Protein AF-A0A970DQK7-F1 (afdb_monomer_lite)

Structure (mmCIF, N/CA/C/O backbone):
data_AF-A0A970DQK7-F1
#
_entry.id   AF-A0A970DQK7-F1
#
loop_
_atom_site.group_PDB
_atom_site.id
_atom_site.type_symbol
_atom_site.label_atom_id
_atom_site.label_alt_id
_atom_site.label_comp_id
_atom_site.label_asym_id
_atom_site.label_entity_id
_atom_site.label_seq_id
_atom_site.pdbx_PDB_ins_code
_atom_site.Cartn_x
_atom_site.Cartn_y
_atom_site.Cartn_z
_atom_site.occupancy
_atom_site.B_iso_or_equiv
_atom_site.auth_seq_id
_atom_site.auth_comp_id
_atom_site.auth_asym_id
_atom_site.auth_atom_id
_atom_site.pdbx_PDB_model_num
ATOM 1 N N . MET A 1 1 ? 20.421 -3.643 -30.597 1.00 72.94 1 MET A N 1
ATOM 2 C CA . MET A 1 1 ? 19.962 -2.489 -31.415 1.00 72.94 1 MET A CA 1
ATOM 3 C C . MET A 1 1 ? 19.850 -1.280 -30.499 1.00 72.94 1 MET A C 1
ATOM 5 O O . MET A 1 1 ? 19.335 -1.446 -29.399 1.00 72.94 1 MET A O 1
ATOM 9 N N . LYS A 1 2 ? 20.356 -0.110 -30.906 1.00 71.75 2 LYS A N 1
ATOM 10 C CA . LYS A 1 2 ? 20.283 1.121 -30.100 1.00 71.75 2 LYS A CA 1
ATOM 11 C C . LYS A 1 2 ? 19.091 1.965 -30.532 1.00 71.75 2 LYS A C 1
ATOM 13 O O . LYS A 1 2 ? 18.868 2.126 -31.730 1.00 71.75 2 LYS A O 1
ATOM 18 N N . LEU A 1 3 ? 18.341 2.475 -29.560 1.00 75.94 3 LEU A N 1
ATOM 19 C CA . LEU A 1 3 ? 17.170 3.322 -29.778 1.00 75.94 3 LEU A CA 1
ATOM 20 C C . LEU A 1 3 ? 17.488 4.757 -29.339 1.00 75.94 3 LEU A C 1
ATOM 22 O O . LEU A 1 3 ? 18.127 4.960 -28.308 1.00 75.94 3 LEU A O 1
ATOM 26 N N . ARG A 1 4 ? 17.042 5.746 -30.124 1.00 78.31 4 ARG A N 1
ATOM 27 C CA . ARG A 1 4 ? 17.154 7.180 -29.813 1.00 78.31 4 ARG A CA 1
ATOM 28 C C . ARG A 1 4 ? 15.794 7.846 -29.978 1.00 78.31 4 ARG A C 1
ATOM 30 O O . ARG A 1 4 ? 15.161 7.682 -31.018 1.00 78.31 4 ARG A O 1
ATOM 37 N N . VAL A 1 5 ? 15.377 8.615 -28.974 1.00 72.81 5 VAL A N 1
ATOM 38 C CA . VAL A 1 5 ? 14.083 9.316 -28.947 1.00 72.81 5 VAL A CA 1
ATOM 39 C C . VAL A 1 5 ? 14.314 10.814 -28.737 1.00 72.81 5 VAL A C 1
ATOM 41 O O . VAL A 1 5 ? 15.057 11.192 -27.833 1.00 72.81 5 VAL A O 1
ATOM 44 N N . TYR A 1 6 ? 13.698 11.654 -29.578 1.00 72.88 6 TYR A N 1
ATOM 45 C CA . TYR A 1 6 ? 13.838 13.117 -29.563 1.00 72.88 6 TYR A CA 1
ATOM 46 C C . TYR A 1 6 ? 12.678 13.799 -28.819 1.00 72.88 6 TYR A C 1
ATOM 48 O O . TYR A 1 6 ? 11.526 13.394 -28.953 1.00 72.88 6 TYR A O 1
ATOM 56 N N . LEU A 1 7 ? 12.992 14.858 -28.066 1.00 65.19 7 LEU A N 1
ATOM 57 C CA . LEU A 1 7 ? 12.115 15.475 -27.057 1.00 65.19 7 LEU A CA 1
ATOM 58 C C . LEU A 1 7 ? 11.244 16.655 -27.560 1.00 65.19 7 LEU A C 1
ATOM 60 O O . LEU A 1 7 ? 11.012 17.625 -26.836 1.00 65.19 7 LEU A O 1
ATOM 64 N N . SER A 1 8 ? 10.785 16.642 -28.815 1.00 69.00 8 SER A N 1
ATOM 65 C CA . SER A 1 8 ? 10.116 17.810 -29.427 1.00 69.00 8 SER A CA 1
ATOM 66 C C . SER A 1 8 ? 8.601 17.913 -29.190 1.00 69.00 8 SER A C 1
ATOM 68 O O . SER A 1 8 ? 8.001 18.902 -29.601 1.00 69.00 8 SER A O 1
ATOM 70 N N . ASP A 1 9 ? 7.976 16.931 -28.536 1.00 72.50 9 ASP A N 1
ATOM 71 C CA . ASP A 1 9 ? 6.528 16.889 -28.280 1.00 72.50 9 ASP A CA 1
ATOM 72 C C . ASP A 1 9 ? 6.255 16.617 -26.792 1.00 72.50 9 ASP A C 1
ATOM 74 O O . ASP A 1 9 ? 6.851 15.731 -26.177 1.00 72.50 9 ASP A O 1
ATOM 78 N N . TRP A 1 10 ? 5.349 17.402 -26.206 1.00 76.12 10 TRP A N 1
ATOM 79 C CA . TRP A 1 10 ? 5.010 17.372 -24.786 1.00 76.12 10 TRP A CA 1
ATOM 80 C C . TRP A 1 10 ? 4.545 15.994 -24.303 1.00 76.12 10 TRP A C 1
ATOM 82 O O . TRP A 1 10 ? 4.956 15.564 -23.223 1.00 76.12 10 TRP A O 1
ATOM 92 N N . PHE A 1 11 ? 3.745 15.274 -25.095 1.00 75.94 11 PHE A N 1
ATOM 93 C CA . PHE A 1 11 ? 3.248 13.954 -24.694 1.00 75.94 11 PHE A CA 1
ATOM 94 C C . PHE A 1 11 ? 4.388 12.932 -24.596 1.00 75.94 11 PHE A C 1
ATOM 96 O O . PHE A 1 11 ? 4.520 12.217 -23.598 1.00 75.94 11 PHE A O 1
ATOM 103 N N . PHE A 1 12 ? 5.269 12.919 -25.596 1.00 75.31 12 PHE A N 1
ATOM 104 C CA . PHE A 1 12 ? 6.458 12.071 -25.592 1.00 75.31 12 PHE A CA 1
ATOM 105 C C . PHE A 1 12 ? 7.417 12.470 -24.471 1.00 75.31 12 PHE A C 1
ATOM 107 O O . PHE A 1 12 ? 7.946 11.599 -23.787 1.00 75.31 12 PHE A O 1
ATOM 114 N N . ASN A 1 13 ? 7.566 13.765 -24.195 1.00 82.00 13 ASN A N 1
ATOM 115 C CA . ASN A 1 13 ? 8.390 14.253 -23.092 1.00 82.00 13 ASN A CA 1
ATOM 116 C C . ASN A 1 13 ? 7.886 13.758 -21.737 1.00 82.00 13 ASN A C 1
ATOM 118 O O . ASN A 1 13 ? 8.683 13.296 -20.924 1.00 82.00 13 ASN A O 1
ATOM 122 N N . MET A 1 14 ? 6.572 13.783 -21.499 1.00 83.19 14 MET A N 1
ATOM 123 C CA . MET A 1 14 ? 5.998 13.220 -20.276 1.00 83.19 14 MET A CA 1
ATOM 124 C C . MET A 1 14 ? 6.250 11.715 -20.159 1.00 83.19 14 MET A C 1
ATOM 126 O O . MET A 1 14 ? 6.664 11.250 -19.094 1.00 83.19 14 MET A O 1
ATOM 130 N N . GLY A 1 15 ? 6.050 10.966 -21.247 1.00 87.25 15 GLY A N 1
ATOM 131 C CA . GLY A 1 15 ? 6.336 9.532 -21.293 1.00 87.25 15 G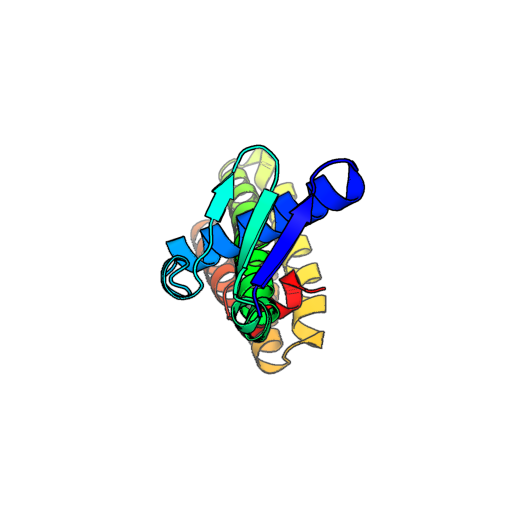LY A CA 1
ATOM 132 C C . GLY A 1 15 ? 7.805 9.219 -21.002 1.00 87.25 15 GLY A C 1
ATOM 133 O O . GLY A 1 15 ? 8.097 8.363 -20.172 1.00 87.25 15 GLY A O 1
ATOM 134 N N . MET A 1 16 ? 8.733 9.967 -21.604 1.00 87.06 16 MET A N 1
ATOM 135 C CA . MET A 1 16 ? 10.176 9.797 -21.402 1.00 87.06 16 MET A CA 1
ATOM 136 C C . MET A 1 16 ? 10.625 10.191 -19.991 1.00 87.06 16 MET A C 1
ATOM 138 O O . MET A 1 16 ? 11.490 9.530 -19.420 1.00 87.06 16 MET A O 1
ATOM 142 N N . VAL A 1 17 ? 10.023 11.222 -19.389 1.00 88.12 17 VAL A N 1
ATOM 143 C CA . VAL A 1 17 ? 10.262 11.568 -17.978 1.00 88.12 17 VAL A CA 1
ATOM 144 C C . VAL A 1 17 ? 9.785 10.442 -17.061 1.00 88.12 17 VAL A C 1
ATOM 146 O O . VAL A 1 17 ? 10.495 10.083 -16.123 1.00 88.12 17 VAL A O 1
ATOM 149 N N . GLY A 1 18 ? 8.609 9.866 -17.329 1.00 91.38 18 GLY A N 1
ATOM 150 C CA . GLY A 1 18 ? 8.101 8.703 -16.598 1.00 91.38 18 GLY A CA 1
ATOM 151 C C . GLY A 1 18 ? 9.024 7.493 -16.734 1.00 91.38 18 GLY A C 1
ATOM 152 O O . GLY A 1 18 ? 9.450 6.932 -15.728 1.00 91.38 18 GLY A O 1
ATOM 153 N N . PHE A 1 19 ? 9.403 7.158 -17.968 1.00 93.44 19 PHE A N 1
ATOM 154 C CA . PHE A 1 19 ? 10.358 6.099 -18.291 1.00 93.44 19 PHE A CA 1
ATOM 155 C C . PHE A 1 19 ? 11.673 6.272 -17.524 1.00 93.44 19 PHE A C 1
ATOM 157 O O . PHE A 1 19 ? 12.089 5.368 -16.806 1.00 93.44 19 PHE A O 1
ATOM 164 N N . LYS A 1 20 ? 12.279 7.463 -17.588 1.00 92.00 20 LYS A N 1
ATOM 165 C CA . LYS A 1 20 ? 13.512 7.784 -16.860 1.00 92.00 20 LYS A CA 1
ATOM 166 C C . LYS A 1 20 ? 13.357 7.587 -15.349 1.00 92.00 20 LYS A C 1
ATOM 168 O O . LYS A 1 20 ? 14.207 6.952 -14.742 1.00 92.00 20 LYS A O 1
ATOM 173 N N . ARG A 1 21 ? 12.265 8.070 -14.746 1.00 94.00 21 ARG A N 1
ATOM 174 C CA . ARG A 1 21 ? 12.015 7.919 -13.299 1.00 94.00 21 ARG A CA 1
ATOM 175 C C . ARG A 1 21 ? 11.916 6.460 -12.860 1.00 94.00 21 ARG A C 1
ATOM 177 O O . ARG A 1 21 ? 12.399 6.127 -11.786 1.00 94.00 21 ARG A O 1
ATOM 184 N N . ILE A 1 22 ? 11.284 5.618 -13.675 1.00 96.31 22 ILE A N 1
ATOM 185 C CA . ILE A 1 22 ? 11.159 4.179 -13.411 1.00 96.31 22 ILE A CA 1
ATOM 186 C C . ILE A 1 22 ? 12.538 3.515 -13.426 1.00 96.31 22 ILE A C 1
ATOM 188 O O . ILE A 1 22 ? 12.862 2.742 -12.534 1.00 96.31 22 ILE A O 1
ATOM 192 N N . LEU A 1 23 ? 13.371 3.857 -14.409 1.00 95.12 23 LEU A N 1
ATOM 193 C CA . LEU A 1 23 ? 14.728 3.328 -14.520 1.00 95.12 23 LEU A CA 1
ATOM 194 C C . LEU A 1 23 ? 15.640 3.776 -13.374 1.00 95.12 23 LEU A C 1
ATOM 196 O O . LEU A 1 23 ? 16.357 2.959 -12.808 1.00 95.12 23 LEU A O 1
ATOM 200 N N . GLU A 1 24 ? 15.582 5.055 -13.002 1.00 93.31 24 GLU A N 1
ATOM 201 C CA . GLU A 1 24 ? 16.342 5.596 -11.868 1.00 93.31 24 GLU A CA 1
ATOM 202 C C . GLU A 1 24 ? 15.917 4.954 -10.543 1.00 93.31 24 GLU A C 1
ATOM 204 O O . GLU A 1 24 ? 16.752 4.690 -9.679 1.00 93.31 24 GLU A O 1
ATOM 209 N N . HIS A 1 25 ? 14.622 4.673 -10.380 1.00 96.00 25 HIS A N 1
ATOM 210 C CA . HIS A 1 25 ? 14.111 3.919 -9.237 1.00 96.00 25 HIS A CA 1
ATOM 211 C C . HIS A 1 25 ? 14.669 2.494 -9.225 1.00 96.00 25 HIS A C 1
ATOM 213 O O . HIS A 1 25 ? 15.269 2.090 -8.231 1.00 96.00 25 HIS A O 1
ATOM 219 N N . ALA A 1 26 ? 14.575 1.777 -10.347 1.00 94.75 26 ALA A N 1
ATOM 220 C CA . ALA A 1 26 ? 15.096 0.420 -10.475 1.00 94.75 26 ALA A CA 1
ATOM 221 C C . ALA A 1 26 ? 16.603 0.331 -10.171 1.00 94.75 26 ALA A C 1
ATOM 223 O O . ALA A 1 26 ? 17.035 -0.613 -9.501 1.00 94.75 26 ALA A O 1
ATOM 224 N N . GLU A 1 27 ? 17.383 1.325 -10.607 1.00 94.56 27 GLU A N 1
ATOM 225 C CA . GLU A 1 27 ? 18.812 1.449 -10.301 1.00 94.56 27 GLU A CA 1
ATOM 226 C C . GLU A 1 27 ? 19.077 1.746 -8.824 1.00 94.56 27 GLU A C 1
ATOM 228 O O . GLU A 1 27 ? 19.888 1.073 -8.189 1.00 94.56 27 GLU A O 1
ATOM 233 N N . THR A 1 28 ? 18.336 2.692 -8.244 1.00 94.19 28 THR A N 1
ATOM 234 C CA . THR A 1 28 ? 18.452 3.057 -6.823 1.00 94.19 28 THR A CA 1
ATOM 235 C C . THR A 1 28 ? 18.219 1.857 -5.901 1.00 94.19 28 THR A C 1
ATOM 237 O O . THR A 1 28 ? 18.902 1.716 -4.888 1.00 94.19 28 THR A O 1
ATOM 240 N N . TYR A 1 29 ? 17.277 0.978 -6.253 1.00 91.69 29 TYR A N 1
ATOM 241 C CA . TYR A 1 29 ? 16.952 -0.224 -5.479 1.00 91.69 29 TYR A CA 1
ATOM 242 C C . TYR A 1 29 ? 17.715 -1.483 -5.934 1.00 91.69 29 TYR A C 1
ATOM 244 O O . TYR A 1 29 ? 17.440 -2.577 -5.443 1.00 91.69 29 TYR A O 1
ATOM 252 N N . GLY A 1 30 ? 18.692 -1.347 -6.840 1.00 88.94 30 GLY A N 1
ATOM 253 C CA . GLY A 1 30 ? 19.615 -2.422 -7.225 1.00 88.94 30 GLY A CA 1
ATOM 254 C C . GLY A 1 30 ? 19.023 -3.519 -8.118 1.00 88.94 30 GLY A C 1
ATOM 255 O O . GLY A 1 30 ? 19.649 -4.560 -8.301 1.00 88.94 30 GLY A O 1
ATOM 256 N N . SER A 1 31 ? 17.832 -3.304 -8.680 1.00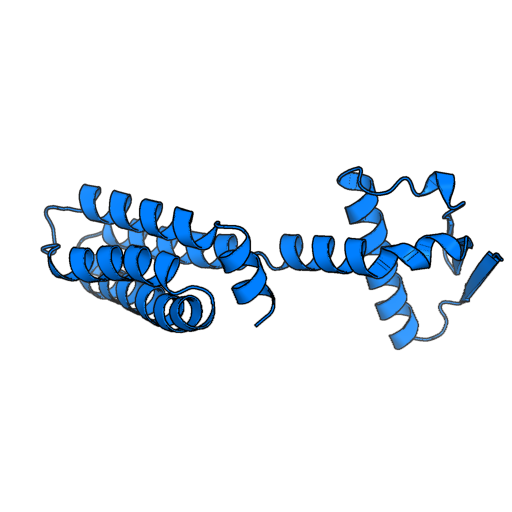 87.69 31 SER A N 1
ATOM 257 C CA . SER A 1 31 ? 17.172 -4.241 -9.610 1.00 87.69 31 SER A CA 1
ATOM 258 C C . SER A 1 31 ? 17.649 -4.097 -11.062 1.00 87.69 31 SER A C 1
ATOM 260 O O . SER A 1 31 ? 17.352 -4.937 -11.914 1.00 87.69 31 SER A O 1
ATOM 262 N N . LEU A 1 32 ? 18.393 -3.028 -11.343 1.00 92.56 32 LEU A N 1
ATOM 263 C CA . LEU A 1 32 ? 18.906 -2.667 -12.655 1.00 92.56 32 LEU A CA 1
ATOM 264 C C . LEU A 1 32 ? 20.239 -1.935 -12.487 1.00 92.56 32 LEU A C 1
ATOM 266 O O . LEU A 1 32 ? 20.391 -1.123 -11.585 1.00 92.56 32 LEU A O 1
ATOM 270 N N . ASN A 1 33 ? 21.194 -2.182 -13.373 1.00 93.81 33 ASN A N 1
ATOM 271 C CA . ASN A 1 33 ? 22.375 -1.341 -13.519 1.00 93.81 33 ASN A CA 1
ATOM 272 C C . ASN A 1 33 ? 22.300 -0.681 -14.895 1.00 93.81 33 ASN A C 1
ATOM 274 O O . ASN A 1 33 ? 22.398 -1.362 -15.917 1.00 93.81 33 ASN A O 1
ATOM 278 N N . LEU A 1 34 ? 22.081 0.634 -14.942 1.00 93.12 34 LEU A N 1
ATOM 279 C CA . LEU A 1 34 ? 21.841 1.331 -16.207 1.00 93.12 34 LEU A CA 1
ATOM 280 C C . LEU A 1 34 ? 23.084 1.380 -17.100 1.00 93.12 34 LEU A C 1
ATOM 282 O O . LEU A 1 34 ? 22.958 1.464 -18.328 1.00 93.12 34 LEU A O 1
ATOM 286 N N . PHE A 1 35 ? 24.273 1.262 -16.505 1.00 92.25 35 PHE A N 1
ATOM 287 C CA . PHE A 1 35 ? 25.529 1.179 -17.242 1.00 92.25 35 PHE A CA 1
ATOM 288 C C . PHE A 1 35 ? 25.574 -0.042 -18.169 1.00 92.25 35 PHE A C 1
ATOM 290 O O . PHE A 1 35 ? 26.009 0.084 -19.315 1.00 92.25 35 PHE A O 1
ATOM 297 N N . ASP A 1 36 ? 25.053 -1.188 -17.717 1.00 93.62 36 ASP A N 1
ATOM 298 C CA . ASP A 1 36 ? 25.084 -2.453 -18.467 1.00 93.62 36 ASP A CA 1
ATOM 299 C C . ASP A 1 36 ? 24.247 -2.389 -19.752 1.00 93.62 36 ASP A C 1
ATOM 301 O O . ASP A 1 36 ? 24.506 -3.119 -20.703 1.00 93.62 36 ASP A O 1
ATOM 305 N N . TYR A 1 37 ? 23.289 -1.461 -19.808 1.00 93.44 37 TYR A N 1
ATOM 306 C CA . TYR A 1 37 ? 22.427 -1.220 -20.965 1.00 93.44 37 TYR A CA 1
ATOM 307 C C . TYR A 1 37 ? 22.806 0.045 -21.741 1.00 93.44 37 TYR A C 1
ATOM 309 O O . TYR A 1 37 ? 22.013 0.558 -22.539 1.00 93.44 37 TYR A O 1
ATOM 317 N N . GLY A 1 38 ? 24.001 0.589 -21.490 1.00 92.25 38 GLY A N 1
ATOM 318 C CA . GLY A 1 38 ? 24.516 1.770 -22.175 1.00 92.25 38 GLY A CA 1
ATOM 319 C C . GLY A 1 38 ? 23.611 2.995 -22.048 1.00 92.25 38 GLY A C 1
ATOM 320 O O . GLY A 1 38 ? 23.589 3.818 -22.967 1.00 92.25 38 GLY A O 1
ATOM 321 N N . PHE A 1 39 ? 22.846 3.100 -20.955 1.00 93.06 39 PHE A N 1
ATOM 322 C CA . PHE A 1 39 ? 21.889 4.180 -20.755 1.00 93.06 39 PHE A CA 1
ATOM 323 C C . PHE A 1 39 ? 22.600 5.533 -20.662 1.00 93.06 39 PHE A C 1
ATOM 325 O O . PHE A 1 39 ? 23.563 5.708 -19.911 1.00 93.06 39 PHE A O 1
ATOM 332 N N . LYS A 1 40 ? 22.101 6.516 -21.410 1.00 90.25 40 LYS A N 1
ATOM 333 C CA . LYS A 1 40 ? 22.561 7.905 -21.376 1.00 90.25 40 LYS A CA 1
ATOM 334 C C . LYS A 1 40 ? 21.368 8.837 -21.480 1.00 90.25 40 LYS A C 1
ATOM 336 O O . LYS A 1 40 ? 20.582 8.728 -22.419 1.00 90.25 40 LYS A O 1
ATOM 341 N N . ALA A 1 41 ? 21.281 9.787 -20.558 1.00 86.69 41 ALA A N 1
ATOM 342 C CA . ALA A 1 41 ? 20.352 10.905 -20.638 1.00 86.69 41 ALA A CA 1
ATOM 343 C C . ALA A 1 4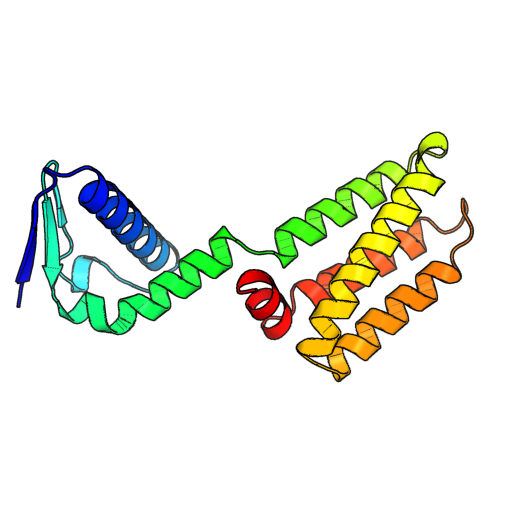1 ? 21.139 12.185 -20.942 1.00 86.69 41 ALA A C 1
ATOM 345 O O . ALA A 1 41 ? 22.059 12.539 -20.208 1.00 86.69 41 ALA A O 1
ATOM 346 N N . VAL A 1 42 ? 20.788 12.851 -22.038 1.00 84.38 42 VAL A N 1
ATOM 347 C CA . VA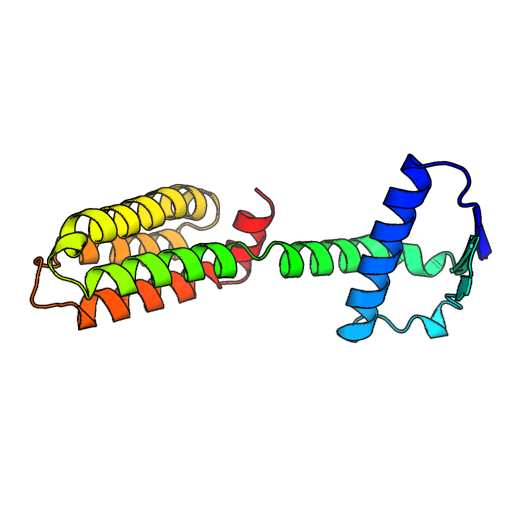L A 1 42 ? 21.373 14.120 -22.494 1.00 84.38 42 VAL A CA 1
ATOM 348 C C . VAL A 1 42 ? 20.222 15.105 -22.731 1.00 84.38 42 VAL A C 1
ATOM 350 O O . VAL A 1 42 ? 19.069 14.687 -22.825 1.00 84.38 42 VAL A O 1
ATOM 353 N N . ASP A 1 43 ? 20.506 16.403 -22.838 1.00 79.31 43 ASP A N 1
ATOM 354 C CA . ASP A 1 43 ? 19.500 17.479 -22.865 1.00 79.31 43 ASP A CA 1
ATOM 355 C C . ASP A 1 43 ? 18.329 17.263 -23.841 1.00 79.31 43 ASP A C 1
ATOM 357 O O . ASP A 1 43 ? 17.206 17.673 -23.558 1.00 79.31 43 ASP A O 1
ATOM 361 N N . ASN A 1 44 ? 18.564 16.621 -24.988 1.00 82.06 44 ASN A N 1
ATOM 362 C CA . ASN A 1 44 ? 17.570 16.460 -26.052 1.00 82.06 44 ASN A CA 1
ATOM 363 C C . ASN A 1 44 ? 17.255 15.005 -26.437 1.00 82.06 44 ASN A C 1
ATOM 365 O O . ASN A 1 44 ? 16.452 14.797 -27.353 1.00 82.06 44 ASN A O 1
ATOM 369 N N . TYR A 1 45 ? 17.872 14.010 -25.791 1.00 84.31 45 TYR A N 1
ATOM 370 C CA . TYR A 1 45 ? 17.585 12.598 -26.057 1.00 84.31 45 TYR A CA 1
ATOM 371 C C . TYR A 1 45 ? 17.954 11.678 -24.893 1.00 84.31 45 TYR A C 1
ATOM 373 O O . TYR A 1 45 ? 18.787 11.988 -24.042 1.00 84.31 45 TYR A O 1
ATOM 381 N N . ILE A 1 46 ? 17.368 10.484 -24.929 1.00 89.75 46 ILE A N 1
ATOM 382 C CA . ILE A 1 46 ? 17.808 9.334 -24.142 1.00 89.75 46 ILE A CA 1
ATOM 383 C C . ILE A 1 46 ? 18.250 8.238 -25.118 1.00 89.75 46 ILE A C 1
ATOM 385 O O . ILE A 1 46 ? 17.626 8.040 -26.165 1.00 89.75 46 ILE A O 1
ATOM 389 N N . GLU A 1 47 ? 19.356 7.570 -24.802 1.00 91.50 47 GLU A N 1
ATOM 390 C CA . GLU A 1 47 ? 19.912 6.446 -25.559 1.00 91.50 47 GLU A CA 1
ATOM 391 C C . GLU A 1 47 ? 20.088 5.247 -24.625 1.00 91.50 47 GLU A C 1
ATOM 393 O O . GLU A 1 47 ? 20.527 5.417 -23.491 1.00 91.50 47 GLU A O 1
ATOM 398 N N . PHE A 1 48 ? 19.721 4.051 -25.087 1.00 94.12 48 PHE A N 1
ATOM 399 C CA . PHE A 1 48 ? 19.875 2.791 -24.354 1.00 94.12 48 PHE A CA 1
ATOM 400 C C . PHE A 1 48 ? 19.823 1.590 -25.310 1.00 94.12 48 PHE A C 1
ATOM 402 O O . PHE A 1 48 ? 19.401 1.694 -26.472 1.00 94.12 48 PHE A O 1
ATOM 409 N N . GLU A 1 49 ? 20.256 0.431 -24.823 1.00 94.81 49 GLU A N 1
ATOM 410 C CA . GLU A 1 49 ? 20.130 -0.843 -25.524 1.00 94.81 49 GLU A CA 1
ATOM 411 C C . GLU A 1 49 ? 18.713 -1.405 -25.413 1.00 94.81 49 GLU A C 1
ATOM 413 O O . GLU A 1 49 ? 18.152 -1.489 -24.326 1.00 94.81 49 GLU A O 1
ATOM 418 N N . ALA A 1 50 ? 18.132 -1.835 -26.539 1.00 93.50 50 ALA A N 1
ATOM 419 C CA . ALA A 1 50 ? 16.747 -2.319 -26.585 1.00 93.50 50 ALA A CA 1
ATOM 420 C C . ALA A 1 50 ? 16.444 -3.479 -25.615 1.00 93.50 50 ALA A C 1
ATOM 422 O O . ALA A 1 50 ? 15.289 -3.660 -25.239 1.00 93.50 50 ALA A O 1
ATOM 423 N N . ASP A 1 51 ? 17.458 -4.235 -25.186 1.00 93.69 51 ASP A N 1
ATOM 424 C CA . ASP A 1 51 ? 17.293 -5.320 -24.217 1.00 93.69 51 ASP A CA 1
ATOM 425 C C . ASP A 1 51 ? 16.832 -4.830 -22.836 1.00 93.69 51 ASP A C 1
ATOM 427 O O . ASP A 1 51 ? 16.127 -5.568 -22.150 1.00 93.69 51 ASP A O 1
ATOM 431 N N . LEU A 1 52 ? 17.082 -3.561 -22.487 1.00 93.50 52 LEU A N 1
ATOM 432 C CA . LEU A 1 52 ? 16.531 -2.916 -21.289 1.00 93.50 52 LEU A CA 1
ATOM 433 C C . LEU A 1 52 ? 14.994 -2.955 -21.264 1.00 93.50 52 LEU A C 1
ATOM 435 O O . LEU A 1 52 ? 14.385 -3.010 -20.198 1.00 93.50 52 LEU A O 1
ATOM 439 N N . LEU A 1 53 ? 14.346 -2.956 -22.434 1.00 93.56 53 LEU A N 1
ATOM 440 C CA . LEU A 1 53 ? 12.885 -2.969 -22.528 1.00 93.56 53 LEU A CA 1
ATOM 441 C C . LEU A 1 53 ? 12.266 -4.331 -22.204 1.00 93.56 53 LEU A C 1
ATOM 443 O O . LEU A 1 53 ? 11.065 -4.384 -21.945 1.00 93.56 53 LEU A O 1
ATOM 447 N N . ARG A 1 54 ? 13.048 -5.420 -22.203 1.00 93.50 54 ARG A N 1
ATOM 448 C CA . ARG A 1 54 ? 12.526 -6.772 -21.941 1.00 93.50 54 ARG A CA 1
ATOM 449 C C . ARG A 1 54 ? 11.932 -6.875 -20.538 1.00 93.50 54 ARG A C 1
ATOM 451 O O . ARG A 1 54 ? 10.814 -7.355 -20.384 1.00 93.50 54 ARG A O 1
ATOM 458 N N . GLU A 1 55 ? 12.635 -6.321 -19.555 1.00 92.56 55 GLU A N 1
ATOM 459 C CA . GLU A 1 55 ? 12.256 -6.345 -18.137 1.00 92.56 55 GLU A CA 1
ATOM 460 C C . GLU A 1 55 ? 11.573 -5.050 -17.673 1.00 92.56 55 GLU A C 1
ATOM 462 O O . GLU A 1 55 ? 11.225 -4.908 -16.503 1.00 92.56 55 GLU A O 1
ATOM 467 N N . PHE A 1 56 ? 11.316 -4.103 -18.583 1.00 94.19 56 PHE A N 1
ATOM 468 C CA . PHE A 1 56 ? 10.775 -2.790 -18.217 1.00 94.19 56 PHE A CA 1
ATOM 469 C C . PHE A 1 56 ? 9.435 -2.860 -17.478 1.00 94.19 56 PHE A C 1
ATOM 471 O O . PHE A 1 56 ? 9.165 -2.042 -16.602 1.00 94.19 56 PHE A O 1
ATOM 478 N N . HIS A 1 57 ? 8.603 -3.849 -17.802 1.00 93.25 57 HIS A N 1
ATOM 479 C CA . HIS A 1 57 ? 7.339 -4.077 -17.111 1.00 93.25 57 HIS A CA 1
ATOM 480 C C . HIS A 1 57 ? 7.539 -4.349 -15.610 1.00 93.25 57 HIS A C 1
ATOM 482 O O . HIS A 1 57 ? 6.764 -3.836 -14.807 1.00 93.25 57 HIS A O 1
ATOM 488 N N . ASN A 1 58 ? 8.595 -5.072 -15.224 1.00 93.94 58 ASN A N 1
ATOM 489 C CA . ASN A 1 58 ? 8.920 -5.334 -13.822 1.00 93.94 58 ASN A CA 1
ATOM 490 C C . ASN A 1 58 ? 9.326 -4.041 -13.111 1.00 93.94 58 ASN A C 1
ATOM 492 O O . ASN A 1 58 ? 8.722 -3.687 -12.103 1.00 93.94 58 ASN A O 1
ATOM 496 N N . TYR A 1 59 ? 10.229 -3.260 -13.713 1.00 95.38 59 TYR A N 1
ATOM 497 C CA . TYR A 1 59 ? 10.633 -1.954 -13.176 1.00 95.38 59 TYR A CA 1
ATOM 498 C C . TYR A 1 59 ? 9.443 -1.002 -13.023 1.00 95.38 59 TYR A C 1
ATOM 500 O O . TYR A 1 59 ? 9.318 -0.299 -12.023 1.00 95.38 59 TYR A O 1
ATOM 508 N N . TYR A 1 60 ? 8.537 -0.996 -14.005 1.00 94.62 60 TYR A N 1
ATOM 509 C CA . TYR A 1 60 ? 7.315 -0.204 -13.950 1.00 94.62 60 TYR A CA 1
ATOM 510 C C . TYR A 1 60 ? 6.426 -0.606 -12.770 1.00 94.62 60 TYR A C 1
ATOM 512 O O . TYR A 1 60 ? 5.972 0.273 -12.037 1.00 94.62 60 TYR A O 1
ATOM 520 N N . PHE A 1 61 ? 6.167 -1.904 -12.578 1.00 92.75 61 PHE A N 1
ATOM 521 C CA . PHE A 1 61 ? 5.314 -2.365 -11.483 1.00 92.75 61 PHE A CA 1
ATOM 522 C C . PHE A 1 61 ? 5.959 -2.147 -10.117 1.00 92.75 61 PHE A C 1
ATOM 524 O O . PHE A 1 61 ? 5.254 -1.744 -9.195 1.00 92.75 61 PHE A O 1
ATOM 531 N N . ASP A 1 62 ? 7.273 -2.321 -9.990 1.00 92.50 62 ASP A N 1
ATOM 532 C CA . ASP A 1 62 ? 7.996 -2.026 -8.751 1.00 92.50 62 ASP A CA 1
ATOM 533 C C . ASP A 1 62 ? 7.915 -0.534 -8.407 1.00 92.50 62 ASP A C 1
ATOM 535 O O . ASP A 1 62 ? 7.524 -0.172 -7.294 1.00 92.50 62 ASP A O 1
ATOM 539 N N . TYR A 1 63 ? 8.174 0.343 -9.384 1.00 94.50 63 TYR A N 1
ATOM 540 C CA . TYR A 1 63 ? 7.995 1.786 -9.222 1.00 94.50 63 TYR A CA 1
ATOM 541 C C . TYR A 1 63 ? 6.555 2.140 -8.838 1.00 94.50 63 TYR A C 1
ATOM 543 O O . TYR A 1 63 ? 6.328 2.952 -7.941 1.00 94.50 63 TYR A O 1
ATOM 551 N N . PHE A 1 64 ? 5.570 1.548 -9.516 1.00 93.00 64 PHE A N 1
ATOM 552 C CA . PHE A 1 64 ? 4.155 1.808 -9.273 1.00 93.00 64 PHE A CA 1
ATOM 553 C C . PHE A 1 64 ? 3.741 1.396 -7.856 1.00 93.00 64 PHE A C 1
ATOM 555 O O . PHE A 1 64 ? 3.132 2.192 -7.141 1.00 93.00 64 PHE A O 1
ATOM 562 N N . LEU A 1 65 ? 4.100 0.184 -7.435 1.00 91.25 65 LEU A N 1
ATOM 563 C CA . LEU A 1 65 ? 3.749 -0.347 -6.121 1.00 91.25 65 LEU A CA 1
ATOM 564 C C . LEU A 1 65 ? 4.429 0.421 -4.983 1.00 91.25 65 LEU A C 1
ATOM 566 O O . LEU A 1 65 ? 3.789 0.662 -3.965 1.00 91.25 65 LEU A O 1
ATOM 570 N N . ASP A 1 66 ? 5.680 0.851 -5.161 1.00 90.75 66 ASP A N 1
ATOM 571 C CA . ASP A 1 66 ? 6.382 1.681 -4.173 1.00 90.75 66 ASP A CA 1
ATOM 572 C C . ASP A 1 66 ? 5.796 3.102 -4.112 1.00 90.75 66 ASP A C 1
ATOM 574 O O . ASP A 1 66 ? 5.523 3.652 -3.041 1.00 90.75 66 ASP A O 1
ATOM 578 N N . ARG A 1 67 ? 5.536 3.711 -5.276 1.00 89.94 67 ARG A N 1
ATOM 579 C CA . ARG A 1 67 ? 5.033 5.088 -5.359 1.00 89.94 67 ARG A CA 1
ATOM 580 C C . ARG A 1 67 ? 3.618 5.233 -4.810 1.00 89.94 67 ARG A C 1
ATOM 582 O O . ARG A 1 67 ? 3.306 6.275 -4.227 1.00 89.94 67 ARG A O 1
ATOM 589 N N . TYR A 1 68 ? 2.775 4.232 -5.038 1.00 90.00 68 TYR A N 1
ATOM 590 C CA . TYR A 1 68 ? 1.350 4.262 -4.724 1.00 90.00 68 TYR A CA 1
ATOM 591 C C . TYR A 1 68 ? 0.962 3.280 -3.617 1.00 90.00 68 TYR A C 1
ATOM 593 O O . TYR A 1 68 ? -0.207 2.926 -3.535 1.00 90.00 68 TYR A O 1
ATOM 601 N N . ASP A 1 69 ? 1.908 2.890 -2.754 1.00 92.50 69 ASP A N 1
ATOM 602 C CA . ASP A 1 69 ? 1.700 1.974 -1.625 1.00 92.50 69 ASP A CA 1
ATOM 603 C C . ASP A 1 69 ? 0.449 2.347 -0.804 1.00 92.50 69 ASP A C 1
ATOM 605 O O . ASP A 1 69 ? 0.455 3.239 0.062 1.00 92.50 69 ASP A O 1
ATOM 609 N N . MET A 1 70 ? -0.651 1.647 -1.091 1.00 92.19 70 MET A N 1
ATOM 610 C CA . MET A 1 70 ? -1.942 1.926 -0.479 1.00 92.19 70 MET A CA 1
ATOM 611 C C . MET A 1 70 ? -1.967 1.495 0.980 1.00 92.19 70 MET A C 1
ATOM 613 O O . MET A 1 70 ? -2.620 2.158 1.789 1.00 92.19 70 MET A O 1
ATOM 617 N N . ALA A 1 71 ? -1.225 0.450 1.349 1.00 92.75 71 ALA A N 1
ATOM 618 C CA . ALA A 1 71 ? -1.092 0.041 2.740 1.00 92.75 71 ALA A CA 1
ATOM 619 C C . ALA A 1 71 ? -0.454 1.149 3.585 1.00 92.75 71 ALA A C 1
ATOM 621 O O . ALA A 1 71 ? -0.939 1.454 4.678 1.00 92.75 71 ALA A O 1
ATOM 622 N N . LYS A 1 72 ? 0.589 1.811 3.069 1.00 93.75 72 LYS A N 1
ATOM 623 C CA . LYS A 1 72 ? 1.227 2.954 3.736 1.00 93.75 72 LYS A CA 1
ATOM 624 C C . LYS A 1 72 ? 0.289 4.153 3.842 1.00 93.75 72 LYS A C 1
ATOM 626 O O . LYS A 1 72 ? 0.202 4.763 4.913 1.00 93.75 72 LYS A O 1
ATOM 631 N N . LEU A 1 73 ? -0.418 4.492 2.762 1.00 93.25 73 LEU A N 1
ATOM 632 C CA . LEU A 1 73 ? -1.358 5.616 2.745 1.00 93.25 73 LEU A CA 1
ATOM 633 C C . LEU A 1 73 ? -2.499 5.407 3.750 1.00 93.25 73 LEU A C 1
ATOM 635 O O . LEU A 1 73 ? -2.772 6.279 4.578 1.00 93.25 73 LEU A O 1
ATOM 639 N N . GLN A 1 74 ? -3.140 4.239 3.702 1.00 93.75 74 GLN A N 1
ATOM 640 C CA . GLN A 1 74 ? -4.260 3.896 4.574 1.00 93.75 74 GLN A CA 1
ATOM 641 C C . GLN A 1 74 ? -3.815 3.692 6.022 1.00 93.75 74 GLN A C 1
ATOM 643 O O . GLN A 1 74 ? -4.488 4.161 6.935 1.00 93.75 74 GLN A O 1
ATOM 648 N N . GLY A 1 75 ? -2.647 3.086 6.251 1.00 95.12 75 GLY A N 1
ATOM 649 C CA . GLY A 1 75 ? -2.063 2.984 7.586 1.00 95.12 75 GLY A CA 1
ATOM 650 C C . GLY A 1 75 ? -1.804 4.356 8.209 1.00 95.12 75 GLY A C 1
ATOM 651 O O . GLY A 1 75 ? -2.198 4.596 9.345 1.00 95.12 75 GLY A O 1
ATOM 652 N N . SER A 1 76 ? -1.258 5.300 7.436 1.00 95.19 76 SER A N 1
ATOM 653 C CA . SER A 1 76 ? -1.059 6.685 7.892 1.00 95.19 76 SER A CA 1
ATOM 654 C C . SER A 1 76 ? -2.386 7.399 8.181 1.00 95.19 76 SER A C 1
ATOM 656 O O . SER A 1 76 ? -2.469 8.258 9.057 1.00 95.19 76 SER A O 1
ATOM 658 N N . GLN A 1 77 ? -3.447 7.073 7.438 1.00 95.69 77 GLN A N 1
ATOM 659 C CA . GLN A 1 77 ? -4.785 7.591 7.705 1.00 95.69 77 GLN A CA 1
ATOM 660 C C . GLN A 1 77 ? -5.340 7.056 9.032 1.00 95.69 77 GLN A C 1
ATOM 662 O O . GLN A 1 77 ? -5.796 7.861 9.843 1.00 95.69 77 GLN A O 1
ATOM 667 N N . LEU A 1 78 ? -5.229 5.749 9.278 1.00 96.81 78 LEU A N 1
ATOM 668 C CA . LEU A 1 78 ? -5.617 5.131 10.548 1.00 96.81 78 LEU A CA 1
ATOM 669 C C . LEU A 1 78 ? -4.832 5.720 11.727 1.00 96.81 78 LEU A C 1
ATOM 671 O O . LEU A 1 78 ? -5.436 6.059 12.741 1.00 96.81 78 LEU A O 1
ATOM 675 N N . ASP A 1 79 ? -3.526 5.954 11.568 1.00 96.44 79 ASP A N 1
ATOM 676 C CA . ASP A 1 79 ? -2.694 6.594 12.595 1.00 96.44 79 ASP A CA 1
ATOM 677 C C . ASP A 1 79 ? -3.182 8.004 12.939 1.00 96.44 79 ASP A C 1
ATOM 679 O O . ASP A 1 79 ? -3.182 8.406 14.104 1.00 96.44 79 ASP A O 1
ATOM 683 N N . ARG A 1 80 ? -3.616 8.781 11.939 1.00 96.19 80 ARG A N 1
ATOM 684 C CA . ARG A 1 80 ? -4.169 10.123 12.177 1.00 9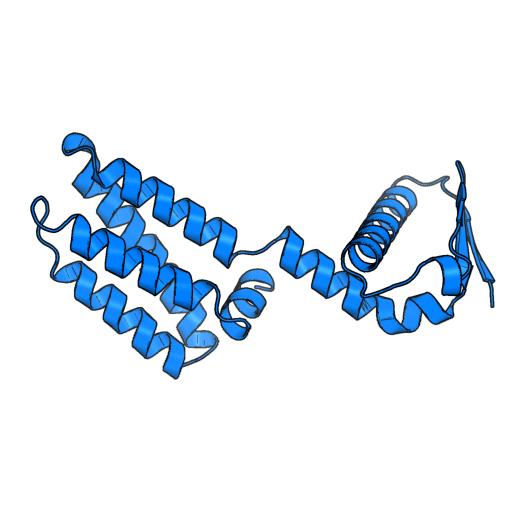6.19 80 ARG A CA 1
ATOM 685 C C . ARG A 1 80 ? -5.461 10.060 12.980 1.00 96.19 80 ARG A C 1
ATOM 687 O O . ARG A 1 80 ? -5.602 10.843 13.917 1.00 96.19 80 ARG A O 1
ATOM 694 N N . TYR A 1 81 ? -6.370 9.149 12.643 1.00 94.94 81 TYR A N 1
ATOM 695 C CA . TYR A 1 81 ? -7.617 8.979 13.389 1.00 94.94 81 TYR A CA 1
ATOM 696 C C . TYR A 1 81 ? -7.352 8.485 14.810 1.00 94.94 81 TYR A C 1
ATOM 698 O O . TYR A 1 81 ? -7.811 9.103 15.767 1.00 94.94 81 TYR A O 1
ATOM 706 N N . TYR A 1 82 ? -6.507 7.466 14.970 1.00 94.12 82 TYR A N 1
ATOM 707 C CA . TYR A 1 82 ? -6.125 6.947 16.281 1.00 94.12 82 TYR A CA 1
ATOM 708 C C . TYR A 1 82 ? -5.501 8.031 17.171 1.00 94.12 82 TYR A C 1
ATOM 710 O O . TYR A 1 82 ? -5.882 8.196 18.329 1.00 94.12 82 TYR A O 1
ATOM 718 N N . ASN A 1 83 ? -4.583 8.836 16.629 1.00 93.38 83 ASN A N 1
ATOM 719 C CA . ASN A 1 83 ? -3.983 9.932 17.386 1.00 93.38 83 ASN A CA 1
ATOM 720 C C . ASN A 1 83 ? -5.002 11.006 17.786 1.00 93.38 83 ASN A C 1
ATOM 722 O O . ASN A 1 83 ? -4.855 11.604 18.849 1.00 93.38 83 ASN A O 1
ATOM 726 N N . ARG A 1 84 ? -6.043 11.239 16.979 1.00 92.38 84 ARG A N 1
ATOM 727 C CA . ARG A 1 84 ? -7.139 12.154 17.329 1.00 92.38 84 ARG A CA 1
ATOM 728 C C . ARG A 1 84 ? -8.074 11.575 18.387 1.00 92.38 84 ARG A C 1
ATOM 730 O O . ARG A 1 84 ? -8.550 12.349 19.210 1.00 92.38 84 ARG A O 1
ATOM 737 N N . CYS A 1 85 ? -8.252 10.252 18.445 1.00 90.69 85 CYS A N 1
ATOM 738 C CA . CYS A 1 85 ? -8.990 9.591 19.527 1.00 90.69 85 CYS A CA 1
ATOM 739 C C . CYS A 1 85 ? -8.365 9.814 20.911 1.00 90.69 85 CYS A C 1
ATOM 741 O O . CYS A 1 85 ? -9.063 9.722 21.915 1.00 90.69 85 CYS A O 1
ATOM 743 N N . LYS A 1 86 ? -7.068 10.148 20.992 1.00 87.56 86 LYS A N 1
ATOM 744 C CA . LYS A 1 86 ? -6.418 10.509 22.266 1.00 87.56 86 LYS A CA 1
ATOM 745 C C . LYS A 1 86 ? -6.991 11.792 22.880 1.00 87.56 86 LYS A C 1
ATOM 747 O O . LYS A 1 86 ? -6.842 12.004 24.080 1.00 87.56 86 LYS A O 1
ATOM 752 N N . ASN A 1 87 ? -7.633 12.644 22.078 1.00 86.06 87 ASN A N 1
ATOM 753 C CA . ASN A 1 87 ? -8.409 13.774 22.573 1.00 86.06 87 ASN A CA 1
ATOM 754 C C . ASN A 1 87 ? -9.876 13.347 22.761 1.00 86.06 87 ASN A C 1
ATOM 756 O O . ASN A 1 87 ? -10.539 12.971 21.793 1.00 86.06 87 ASN A O 1
ATOM 760 N N . LYS A 1 88 ? -10.383 13.443 23.998 1.00 76.44 88 LYS A N 1
ATOM 761 C CA . LYS A 1 88 ? -11.727 12.985 24.384 1.00 76.44 88 LYS A CA 1
ATOM 762 C C . LYS A 1 88 ? -12.843 13.593 23.535 1.00 76.44 88 LYS A C 1
ATOM 764 O O . LYS A 1 88 ? -13.746 12.868 23.122 1.00 76.44 88 LYS A O 1
ATOM 769 N N . ASP A 1 89 ? -12.740 14.880 23.210 1.00 83.94 89 ASP A N 1
ATOM 770 C CA . ASP A 1 89 ? -13.775 15.602 22.457 1.00 83.94 89 ASP A CA 1
ATOM 771 C C . ASP A 1 89 ? -13.975 15.032 21.044 1.00 83.94 89 ASP A C 1
ATOM 773 O O . ASP A 1 89 ? -15.072 15.069 20.492 1.00 83.94 89 ASP A O 1
ATOM 777 N N . ASN A 1 90 ? -12.920 14.438 20.483 1.00 86.31 90 ASN A N 1
ATOM 778 C CA . ASN A 1 90 ? -12.884 13.949 19.109 1.00 86.31 90 ASN A CA 1
ATOM 779 C C . ASN A 1 90 ? -12.973 12.417 19.015 1.00 86.31 90 ASN A C 1
ATOM 781 O O . ASN A 1 90 ? -12.934 11.874 17.908 1.00 86.31 90 ASN A O 1
ATOM 785 N N . TYR A 1 91 ? -13.082 11.704 20.143 1.00 89.56 91 TYR A N 1
ATOM 786 C CA . TYR A 1 91 ? -13.017 10.241 20.159 1.00 89.56 91 TYR A CA 1
ATOM 787 C C . TYR A 1 91 ? -14.098 9.603 19.288 1.00 89.56 91 TYR A C 1
ATOM 789 O O . TYR A 1 91 ? -13.792 8.776 18.439 1.00 89.56 91 TYR A O 1
ATOM 797 N N . THR A 1 92 ? -15.363 9.987 19.487 1.00 89.12 92 THR A N 1
ATOM 798 C CA . THR A 1 92 ? -16.499 9.284 18.861 1.00 89.12 92 THR A CA 1
ATOM 799 C C . THR A 1 92 ? -16.438 9.365 17.333 1.00 89.12 92 THR A C 1
ATOM 801 O O . THR A 1 92 ? -16.628 8.354 16.669 1.00 89.12 92 THR A O 1
ATOM 804 N N . GLU A 1 93 ? -16.130 10.543 16.787 1.00 91.88 93 GLU A N 1
ATOM 805 C CA . GLU A 1 93 ? -16.012 10.756 15.339 1.00 91.88 93 GLU A CA 1
ATOM 806 C C . GLU A 1 93 ? -14.829 9.977 14.749 1.00 91.88 93 GLU A C 1
ATOM 808 O O . GLU A 1 93 ? -14.991 9.222 13.796 1.00 91.88 93 GLU A O 1
ATOM 813 N N . ASN A 1 94 ? -13.643 10.093 15.354 1.00 93.25 94 ASN A N 1
ATOM 814 C CA . ASN A 1 94 ? -12.441 9.455 14.811 1.00 93.25 94 ASN A CA 1
ATOM 815 C C . ASN A 1 94 ? -12.456 7.929 14.992 1.00 93.25 94 ASN A C 1
ATOM 817 O O . ASN A 1 94 ? -11.876 7.204 14.187 1.00 93.25 94 ASN A O 1
ATOM 821 N N . PHE A 1 95 ? -13.130 7.428 16.026 1.00 93.50 95 PHE A N 1
ATOM 822 C CA . PHE A 1 95 ? -13.375 6.001 16.197 1.00 93.50 95 PHE A CA 1
ATOM 823 C C . PHE A 1 95 ? -14.272 5.450 15.081 1.00 93.50 95 PHE A C 1
ATOM 825 O O . PHE A 1 95 ? -13.971 4.394 14.521 1.00 93.50 95 PHE A O 1
ATOM 832 N N . GLU A 1 96 ? -15.324 6.180 14.705 1.00 93.62 96 GLU A N 1
ATOM 833 C CA . GLU A 1 96 ? -16.181 5.787 13.585 1.00 93.62 96 GLU A CA 1
ATOM 834 C C . GLU A 1 96 ? -15.418 5.840 12.250 1.00 93.62 96 GLU A C 1
ATOM 836 O O . GLU A 1 96 ? -15.482 4.891 11.471 1.00 93.62 96 GLU A O 1
ATOM 841 N N . ASP A 1 97 ? -14.578 6.860 12.037 1.00 95.62 97 ASP A N 1
ATOM 842 C CA . ASP A 1 97 ? -13.697 6.949 10.862 1.00 95.62 97 ASP A CA 1
ATOM 843 C C . ASP A 1 97 ? -12.744 5.741 10.735 1.00 95.62 97 ASP A C 1
ATOM 845 O O . ASP A 1 97 ? -12.482 5.252 9.624 1.00 95.62 97 ASP A O 1
ATOM 849 N N . ILE A 1 98 ? -12.219 5.233 11.859 1.00 95.75 98 ILE A N 1
ATOM 850 C CA . ILE A 1 98 ? -11.412 4.001 11.894 1.00 95.75 98 ILE A CA 1
ATOM 851 C C . ILE A 1 98 ? -12.262 2.812 11.445 1.00 95.75 98 ILE A C 1
ATOM 853 O O . ILE A 1 98 ? -11.848 2.076 10.542 1.00 95.75 98 ILE A O 1
ATOM 857 N N . LYS A 1 99 ? -13.451 2.636 12.034 1.00 95.25 99 LYS A N 1
ATOM 858 C CA . LYS A 1 99 ? -14.363 1.534 11.696 1.00 95.25 99 LYS A CA 1
ATOM 859 C C . LYS A 1 99 ? -14.753 1.553 10.224 1.00 95.25 99 LYS A C 1
ATOM 861 O O . LYS A 1 99 ? -14.657 0.522 9.562 1.00 95.25 99 LYS A O 1
ATOM 866 N N . ASP A 1 100 ? -15.126 2.707 9.688 1.00 95.81 100 ASP A N 1
ATOM 867 C CA . ASP A 1 100 ? -15.525 2.855 8.288 1.00 95.81 100 ASP A CA 1
ATOM 868 C C . ASP A 1 100 ? -14.369 2.620 7.318 1.00 95.81 100 ASP A C 1
ATOM 870 O O . ASP A 1 100 ? -14.542 2.052 6.233 1.00 95.81 100 ASP A O 1
ATOM 874 N N . THR A 1 101 ? -13.158 3.029 7.691 1.00 95.50 101 THR A N 1
ATOM 875 C CA . THR A 1 101 ? -11.956 2.745 6.901 1.00 95.50 101 THR A CA 1
ATOM 876 C C . THR A 1 101 ? -11.670 1.246 6.860 1.00 95.50 101 THR A C 1
ATOM 878 O O . THR A 1 101 ? -11.478 0.694 5.774 1.00 95.50 101 THR A O 1
ATOM 881 N N . ILE A 1 102 ? -11.718 0.572 8.011 1.00 96.25 102 ILE A N 1
ATOM 882 C CA . ILE A 1 102 ? -11.517 -0.879 8.115 1.00 96.25 102 ILE A CA 1
ATOM 883 C C . ILE A 1 102 ? -12.601 -1.640 7.352 1.00 96.25 102 ILE A C 1
ATOM 885 O O . ILE A 1 102 ? -12.287 -2.526 6.563 1.00 96.25 102 ILE A O 1
ATOM 889 N N . LYS A 1 103 ? -13.871 -1.260 7.501 1.00 95.69 103 LYS A N 1
ATOM 890 C CA . LYS A 1 103 ? -14.994 -1.899 6.808 1.00 95.69 103 LYS A CA 1
ATOM 891 C C . LYS A 1 103 ? -14.843 -1.841 5.287 1.00 95.69 103 LYS A C 1
ATOM 893 O O . LYS A 1 103 ? -14.899 -2.874 4.623 1.00 95.69 103 LYS A O 1
ATOM 898 N N . ARG A 1 104 ? -14.573 -0.652 4.733 1.00 93.88 104 ARG A N 1
ATOM 899 C CA . ARG A 1 104 ? -14.366 -0.472 3.282 1.00 93.88 104 ARG A CA 1
ATOM 900 C C . ARG A 1 104 ? -13.190 -1.289 2.757 1.00 93.88 104 ARG A C 1
ATOM 902 O O . ARG A 1 104 ? -13.239 -1.798 1.639 1.00 93.88 104 ARG A O 1
ATOM 909 N N . ASN A 1 105 ? -12.125 -1.402 3.544 1.00 94.25 105 ASN A N 1
ATOM 910 C CA . ASN A 1 105 ? -10.974 -2.218 3.185 1.00 94.25 105 ASN A CA 1
ATOM 911 C C . ASN A 1 105 ? -11.281 -3.715 3.280 1.00 94.25 105 ASN A C 1
ATOM 913 O O . ASN A 1 105 ? -10.904 -4.453 2.374 1.00 94.25 105 ASN A O 1
ATOM 917 N N . ASN A 1 106 ? -12.032 -4.158 4.288 1.00 95.56 106 ASN A N 1
ATOM 918 C CA . ASN A 1 106 ? -12.476 -5.545 4.418 1.00 95.56 106 ASN A CA 1
ATOM 919 C C . ASN A 1 106 ? -13.313 -5.988 3.210 1.00 95.56 106 ASN A C 1
ATOM 921 O O . ASN A 1 106 ? -13.100 -7.086 2.703 1.00 95.56 106 ASN A O 1
ATOM 925 N N . ASP A 1 107 ? -14.174 -5.120 2.671 1.00 94.00 107 ASP A N 1
ATOM 926 C CA . ASP A 1 107 ? -14.933 -5.404 1.442 1.00 94.00 107 ASP A CA 1
ATOM 927 C C . ASP A 1 107 ? -14.030 -5.639 0.218 1.00 94.00 107 ASP A C 1
ATOM 929 O O . ASP A 1 107 ? -14.377 -6.415 -0.679 1.00 94.00 107 ASP A O 1
ATOM 933 N N . LYS A 1 108 ? -12.864 -4.980 0.165 1.00 93.75 108 LYS A N 1
ATOM 934 C CA . LYS A 1 108 ? -11.842 -5.222 -0.865 1.00 93.75 108 LYS A CA 1
ATOM 935 C C . LYS A 1 108 ? -11.071 -6.508 -0.581 1.00 93.75 108 LYS A C 1
ATOM 937 O O . LYS A 1 108 ? -10.948 -7.337 -1.477 1.00 93.75 108 LYS A O 1
ATOM 942 N N . ILE A 1 109 ? -10.603 -6.695 0.654 1.00 95.44 109 ILE A N 1
ATOM 943 C CA . ILE A 1 109 ? -9.835 -7.873 1.092 1.00 95.44 109 ILE A CA 1
ATOM 944 C C . ILE A 1 109 ? -10.638 -9.153 0.855 1.00 95.44 109 ILE A C 1
ATOM 946 O O . ILE A 1 109 ? -10.098 -10.107 0.309 1.00 95.44 109 ILE A O 1
ATOM 950 N N . LYS A 1 110 ? -11.947 -9.145 1.132 1.00 95.88 110 LYS A N 1
ATOM 951 C CA . LYS A 1 110 ? -12.859 -10.269 0.876 1.00 95.88 110 LYS A CA 1
ATOM 952 C C . LYS A 1 110 ? -12.843 -10.758 -0.575 1.00 95.88 110 LYS A C 1
ATOM 954 O O . LYS A 1 110 ? -13.071 -11.934 -0.828 1.00 95.88 110 LYS A O 1
ATOM 959 N N . LYS A 1 111 ? -12.599 -9.859 -1.535 1.00 94.44 111 LYS A N 1
ATOM 960 C CA . LYS A 1 111 ? -12.506 -10.188 -2.968 1.00 94.44 111 LYS A CA 1
ATOM 961 C C . LYS A 1 111 ? -11.116 -10.676 -3.380 1.00 94.44 111 LYS A C 1
ATOM 963 O O . LYS A 1 111 ? -10.957 -11.147 -4.502 1.00 94.44 111 LYS A O 1
ATOM 968 N N . ILE A 1 112 ? -10.118 -10.497 -2.517 1.00 94.38 112 ILE A N 1
ATOM 969 C CA . ILE A 1 112 ? -8.715 -10.825 -2.770 1.00 94.38 112 ILE A CA 1
ATOM 970 C C . ILE A 1 112 ? -8.371 -12.171 -2.136 1.00 94.38 112 ILE A C 1
ATOM 972 O O . ILE A 1 112 ? -7.866 -13.046 -2.832 1.00 94.38 112 ILE A O 1
ATOM 976 N N . ASP A 1 113 ? -8.639 -12.323 -0.837 1.00 95.75 113 ASP A N 1
ATOM 977 C CA . ASP A 1 113 ? -8.273 -13.503 -0.056 1.00 95.75 113 ASP A CA 1
ATOM 978 C C . ASP A 1 113 ? -9.227 -13.697 1.138 1.00 95.75 113 ASP A C 1
ATOM 980 O O . ASP A 1 113 ? -9.399 -12.806 1.976 1.00 95.75 113 ASP A O 1
ATOM 984 N N . GLU A 1 114 ? -9.859 -14.871 1.209 1.00 95.06 114 GLU A N 1
ATOM 985 C CA . GLU A 1 114 ? -10.854 -15.202 2.234 1.00 95.06 114 GLU A CA 1
ATOM 986 C C . GLU A 1 114 ? -10.233 -15.437 3.621 1.00 95.06 114 GLU A C 1
ATOM 988 O O . GLU A 1 114 ? -10.818 -15.045 4.633 1.00 95.06 114 GLU A O 1
ATOM 993 N N . GLU A 1 115 ? -9.043 -16.033 3.695 1.00 95.50 115 GLU A N 1
ATOM 994 C CA . GLU A 1 115 ? -8.362 -16.311 4.965 1.00 95.50 115 GLU A CA 1
ATOM 995 C C . GLU A 1 115 ? -7.834 -15.018 5.591 1.00 95.50 115 GLU A C 1
ATOM 997 O O . GLU A 1 115 ? -7.979 -14.777 6.793 1.00 95.50 115 GLU A O 1
ATOM 1002 N N . ILE A 1 116 ? -7.287 -14.123 4.767 1.00 96.12 116 ILE A N 1
ATOM 1003 C CA . ILE A 1 116 ? -6.891 -12.792 5.226 1.00 96.12 116 ILE A CA 1
ATOM 1004 C C . ILE A 1 116 ? -8.120 -11.982 5.656 1.00 96.12 116 ILE A C 1
ATOM 1006 O O . ILE A 1 116 ? -8.079 -11.311 6.690 1.00 96.12 116 ILE A O 1
ATOM 1010 N N . PHE A 1 117 ? -9.228 -12.082 4.914 1.00 97.25 117 PHE A N 1
ATOM 1011 C CA . PHE A 1 117 ? -10.484 -11.433 5.279 1.00 97.25 117 PHE A CA 1
ATOM 1012 C C . PHE A 1 117 ? -10.991 -11.875 6.654 1.00 97.25 117 PHE A C 1
ATOM 1014 O O . PHE A 1 117 ? -11.374 -11.011 7.436 1.00 97.25 117 PHE A O 1
ATOM 1021 N N . LYS A 1 118 ? -10.952 -13.172 6.990 1.00 96.94 118 LYS A N 1
ATOM 1022 C CA . LYS A 1 118 ? -11.373 -13.662 8.317 1.00 96.94 118 LYS A CA 1
ATOM 1023 C C . LYS A 1 118 ? -10.610 -12.964 9.446 1.00 96.94 118 LYS A C 1
ATOM 1025 O O . LYS A 1 118 ? -11.237 -12.425 10.354 1.00 96.94 118 LYS A O 1
ATOM 1030 N N . ARG A 1 119 ? -9.279 -12.874 9.340 1.00 97.00 119 ARG A N 1
ATOM 1031 C CA . ARG A 1 119 ? -8.434 -12.158 10.319 1.00 97.00 119 ARG A CA 1
ATOM 1032 C C . ARG A 1 119 ? -8.780 -10.666 10.397 1.00 97.00 119 ARG A C 1
ATOM 1034 O O . ARG A 1 119 ? -8.853 -10.091 11.479 1.00 97.00 119 ARG A O 1
ATOM 1041 N N . ALA A 1 120 ? -9.019 -10.034 9.250 1.00 96.56 120 ALA A N 1
ATOM 1042 C CA . ALA A 1 120 ? -9.382 -8.620 9.173 1.00 96.56 120 ALA A CA 1
ATOM 1043 C C . ALA A 1 120 ? -10.785 -8.333 9.755 1.00 96.56 120 ALA A C 1
ATOM 1045 O O . ALA A 1 120 ? -11.016 -7.285 10.363 1.00 96.56 120 ALA A O 1
ATOM 1046 N N . ASP A 1 121 ? -11.724 -9.262 9.581 1.00 96.50 121 ASP A N 1
ATOM 1047 C CA . ASP A 1 121 ? -13.094 -9.194 10.095 1.00 96.50 121 ASP A CA 1
ATOM 1048 C C . ASP A 1 121 ? -13.154 -9.442 11.609 1.00 96.50 121 ASP A C 1
ATOM 1050 O O . ASP A 1 121 ? -13.919 -8.791 12.318 1.00 96.50 121 ASP A O 1
ATOM 1054 N N . GLU A 1 122 ? -12.297 -10.317 12.138 1.00 96.19 122 GLU A N 1
ATOM 1055 C CA . GLU A 1 122 ? -12.124 -10.498 13.584 1.00 96.19 122 GLU A CA 1
ATOM 1056 C C . GLU A 1 122 ? -11.672 -9.206 14.272 1.00 96.19 122 GLU A C 1
ATOM 1058 O O . GLU A 1 122 ? -12.237 -8.829 15.299 1.00 96.19 122 GLU A O 1
ATOM 1063 N N . ILE A 1 123 ? -10.711 -8.483 13.684 1.00 96.38 123 ILE A N 1
ATOM 1064 C CA . ILE A 1 123 ? -10.299 -7.161 14.181 1.00 96.38 123 ILE A CA 1
ATOM 1065 C C . ILE A 1 123 ? -11.489 -6.199 14.175 1.00 96.38 123 ILE A C 1
ATOM 1067 O O . ILE A 1 123 ? -11.741 -5.535 15.179 1.00 96.38 123 ILE A O 1
ATOM 1071 N N . TYR A 1 124 ? -12.245 -6.148 13.075 1.00 95.38 124 TYR A N 1
ATOM 1072 C CA . TYR A 1 124 ? -13.411 -5.271 12.964 1.00 95.38 124 TYR A CA 1
ATOM 1073 C C . TYR A 1 124 ? -14.463 -5.560 14.046 1.00 95.38 124 TYR A C 1
ATOM 1075 O O . TYR A 1 124 ? -14.933 -4.638 14.706 1.00 95.38 124 TYR A O 1
ATOM 1083 N N . LYS A 1 125 ? -14.768 -6.835 14.306 1.00 94.19 125 LYS A N 1
ATOM 1084 C CA . LYS A 1 125 ? -15.691 -7.247 15.378 1.00 94.19 125 LYS A CA 1
ATOM 1085 C C . LYS A 1 125 ? -15.180 -6.886 16.772 1.00 94.19 125 LYS A C 1
ATOM 1087 O O . LYS A 1 125 ? -15.969 -6.520 17.640 1.00 94.19 125 LYS A O 1
ATOM 1092 N N . ARG A 1 126 ? -13.866 -6.973 17.007 1.00 93.19 126 ARG A N 1
ATOM 1093 C CA . ARG A 1 126 ? -13.268 -6.552 18.284 1.00 93.19 126 ARG A CA 1
ATOM 1094 C C . ARG A 1 126 ? -13.422 -5.051 18.521 1.00 93.19 126 ARG A C 1
ATOM 1096 O O . ARG A 1 126 ? -13.632 -4.663 19.665 1.00 93.19 126 ARG A O 1
ATOM 1103 N N . LEU A 1 127 ? -13.419 -4.225 17.470 1.00 91.38 127 LEU A N 1
ATOM 1104 C CA . LEU A 1 127 ? -13.686 -2.787 17.611 1.00 91.38 127 LEU A CA 1
ATOM 1105 C C . LEU A 1 127 ? -15.067 -2.521 18.217 1.00 91.38 127 LEU A C 1
ATOM 1107 O O . LEU A 1 127 ? -15.176 -1.656 19.076 1.00 91.38 127 LEU A O 1
ATOM 1111 N N . ASP A 1 128 ? -16.105 -3.284 17.857 1.00 86.56 128 ASP A N 1
ATOM 1112 C CA . ASP A 1 128 ? -17.452 -3.113 18.435 1.00 86.56 128 ASP A CA 1
ATOM 1113 C C . ASP A 1 128 ? -17.497 -3.342 19.956 1.00 86.56 128 ASP A C 1
ATOM 1115 O O . ASP A 1 128 ? -18.414 -2.874 20.632 1.00 86.56 128 ASP A O 1
ATOM 1119 N N . SER A 1 129 ? -16.505 -4.049 20.504 1.00 85.06 129 SER A N 1
ATOM 1120 C CA . SER A 1 129 ? -16.401 -4.329 21.939 1.00 85.06 129 SER A CA 1
ATOM 1121 C C . SER A 1 129 ? -15.694 -3.215 22.724 1.00 85.06 129 SER A C 1
ATOM 1123 O O . SER A 1 129 ? -15.768 -3.201 23.955 1.00 85.06 129 SER A O 1
ATOM 1125 N N . ILE A 1 130 ? -15.041 -2.265 22.042 1.00 84.44 130 ILE A N 1
ATOM 1126 C CA . ILE A 1 130 ? -14.316 -1.161 22.679 1.00 84.44 130 ILE A CA 1
ATOM 1127 C C . ILE A 1 130 ? -15.310 -0.133 23.219 1.00 84.44 130 ILE A C 1
ATOM 1129 O O . ILE A 1 130 ? -16.108 0.453 22.485 1.00 84.44 130 ILE A O 1
ATOM 1133 N N . LYS A 1 131 ? -15.228 0.137 24.525 1.00 69.94 131 LYS A N 1
ATOM 1134 C CA . LYS A 1 131 ? -15.981 1.218 25.174 1.00 69.94 131 LYS A CA 1
ATOM 1135 C C . LYS A 1 131 ? -15.158 2.512 25.188 1.00 69.94 131 LYS A C 1
ATOM 1137 O O . LYS A 1 131 ? -13.948 2.488 25.393 1.00 69.94 131 LYS A O 1
ATOM 1142 N N . LYS A 1 132 ? -15.854 3.638 24.986 1.00 66.75 132 LYS A N 1
ATOM 1143 C CA . LYS A 1 132 ? -15.341 4.934 24.497 1.00 66.75 132 LYS A CA 1
ATOM 1144 C C . LYS A 1 132 ? -14.066 5.521 25.121 1.00 66.75 132 LYS A C 1
ATOM 1146 O O . LYS A 1 132 ? -13.400 6.276 24.434 1.00 66.75 132 LYS A O 1
ATOM 1151 N N . GLU A 1 133 ? -13.737 5.290 26.387 1.00 61.75 133 GLU A N 1
ATOM 1152 C CA . GLU A 1 133 ? -12.682 6.097 27.040 1.00 61.75 133 GLU A CA 1
ATOM 1153 C C . GLU A 1 133 ? -11.580 5.297 27.741 1.00 61.75 133 GLU A C 1
ATOM 1155 O O . GLU A 1 133 ? -10.534 5.868 28.038 1.00 61.75 133 GLU A O 1
ATOM 1160 N N . GLU A 1 134 ? -11.761 3.996 27.973 1.00 60.97 134 GLU A N 1
ATOM 1161 C CA . GLU A 1 134 ? -10.854 3.228 28.846 1.00 60.97 134 GLU A CA 1
ATOM 1162 C C . GLU A 1 134 ? -9.850 2.359 28.073 1.00 60.97 134 GLU A C 1
ATOM 1164 O O . GLU A 1 134 ? -8.765 2.086 28.576 1.00 60.97 134 GLU A O 1
ATOM 1169 N N . ASN A 1 135 ? -10.137 2.018 26.812 1.00 77.94 135 ASN A N 1
ATOM 1170 C CA . ASN A 1 135 ? -9.354 1.042 26.043 1.00 77.94 135 ASN A CA 1
ATOM 1171 C C . ASN A 1 135 ? -8.630 1.666 24.832 1.00 77.94 135 ASN A C 1
ATOM 1173 O O . ASN A 1 135 ? -8.644 1.118 23.729 1.00 77.94 135 ASN A O 1
ATOM 1177 N N . LEU A 1 136 ? -7.988 2.830 25.013 1.00 86.81 136 LEU A N 1
ATOM 1178 C CA . LEU A 1 136 ? -7.148 3.434 23.961 1.00 86.81 136 LEU A CA 1
ATOM 1179 C C . LEU A 1 136 ? -5.964 2.537 23.573 1.00 86.81 136 LEU A C 1
ATOM 1181 O O . LEU A 1 136 ? -5.581 2.511 22.406 1.00 86.81 136 LEU A O 1
ATOM 1185 N N . GLU A 1 137 ? -5.409 1.800 24.533 1.00 89.31 137 GLU A N 1
ATOM 1186 C CA . GLU A 1 137 ? -4.327 0.842 24.293 1.00 89.31 137 GLU A CA 1
ATOM 1187 C C . GLU A 1 137 ? -4.795 -0.301 23.382 1.00 89.31 137 GLU A C 1
ATOM 1189 O O . GLU A 1 137 ? -4.203 -0.521 22.327 1.00 89.31 137 GLU A O 1
ATOM 1194 N N . GLU A 1 138 ? -5.935 -0.924 23.700 1.00 91.56 138 GLU A N 1
ATOM 1195 C CA . GLU A 1 138 ? -6.533 -1.977 22.869 1.00 91.56 138 GLU A CA 1
ATOM 1196 C C . GLU A 1 138 ? -6.885 -1.473 21.459 1.00 91.56 138 GLU A C 1
ATOM 1198 O O . GLU A 1 138 ? -6.643 -2.165 20.469 1.00 91.56 138 GLU A O 1
ATOM 1203 N N . LEU A 1 139 ? -7.415 -0.248 21.338 1.00 92.75 139 LEU A N 1
ATOM 1204 C CA . LEU A 1 139 ? -7.660 0.368 20.031 1.00 92.75 139 LEU A CA 1
ATOM 1205 C C . LEU A 1 139 ? -6.359 0.495 19.226 1.00 92.75 139 LEU A C 1
ATOM 1207 O O . LEU A 1 139 ? -6.345 0.188 18.034 1.00 92.75 139 LEU A O 1
ATOM 1211 N N . GLY A 1 140 ? -5.272 0.927 19.869 1.00 93.50 140 GLY A N 1
ATOM 1212 C CA . GLY A 1 140 ? -3.954 1.028 19.246 1.00 93.50 140 GLY A CA 1
ATOM 1213 C C . GLY A 1 140 ? -3.440 -0.323 18.748 1.00 93.50 140 GLY A C 1
ATOM 1214 O O . GLY A 1 140 ? -3.006 -0.427 17.601 1.00 93.50 140 GLY A O 1
ATOM 1215 N N . GLU A 1 141 ? -3.551 -1.370 19.565 1.00 95.25 141 GLU A N 1
ATOM 1216 C CA . GLU 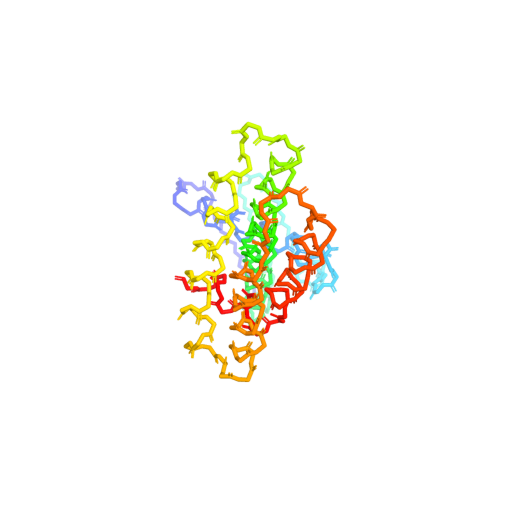A 1 141 ? -3.158 -2.733 19.188 1.00 95.25 141 GLU A CA 1
ATOM 1217 C C . GLU A 1 141 ? -3.954 -3.262 17.991 1.00 95.25 141 GLU A C 1
ATOM 1219 O O . GLU A 1 141 ? -3.389 -3.872 17.078 1.00 95.25 141 GLU A O 1
ATOM 1224 N N . LEU A 1 142 ? -5.265 -3.009 17.961 1.00 95.81 142 LEU A N 1
ATOM 1225 C CA . LEU A 1 142 ? -6.133 -3.418 16.857 1.00 95.81 142 LEU A CA 1
ATOM 1226 C C . LEU A 1 142 ? -5.810 -2.659 15.569 1.00 95.81 142 LEU A C 1
ATOM 1228 O O . LEU A 1 142 ? -5.763 -3.269 14.499 1.00 95.81 142 LEU A O 1
ATOM 1232 N N . VAL A 1 143 ? -5.531 -1.356 15.663 1.00 96.19 143 VAL A N 1
ATOM 1233 C CA . VAL A 1 143 ? -5.098 -0.541 14.519 1.00 96.19 143 VAL A CA 1
ATOM 1234 C C . VAL A 1 143 ? -3.761 -1.040 13.969 1.00 96.19 143 VAL A C 1
ATOM 1236 O O . VAL A 1 143 ? -3.641 -1.221 12.756 1.00 96.19 143 VAL A O 1
ATOM 1239 N N . GLU A 1 144 ? -2.773 -1.328 14.819 1.00 97.19 144 GLU A N 1
ATOM 1240 C CA . GLU A 1 144 ? -1.484 -1.871 14.366 1.00 97.19 144 GLU A CA 1
ATOM 1241 C C . GLU A 1 144 ? -1.617 -3.271 13.762 1.00 97.19 144 GLU A C 1
ATOM 1243 O O . GLU A 1 144 ? -1.056 -3.552 12.697 1.00 97.19 144 GLU A O 1
ATOM 1248 N N . SER A 1 145 ? -2.429 -4.130 14.379 1.00 96.94 145 SER A N 1
ATOM 1249 C CA . SER A 1 145 ? -2.748 -5.452 13.836 1.00 96.94 145 SER A CA 1
ATOM 1250 C C . SER A 1 145 ? -3.376 -5.330 12.449 1.00 96.94 145 SER A C 1
ATOM 1252 O O . SER A 1 145 ? -2.952 -6.006 11.512 1.00 96.94 145 SER A O 1
ATOM 1254 N N . TYR A 1 146 ? -4.316 -4.403 12.262 1.00 97.69 146 TYR A N 1
ATOM 1255 C CA . TYR A 1 146 ? -4.931 -4.171 10.960 1.00 97.69 146 TYR A CA 1
ATOM 1256 C C . TYR A 1 146 ? -3.937 -3.637 9.923 1.00 97.69 146 TYR A C 1
ATOM 1258 O O . TYR A 1 146 ? -3.910 -4.084 8.776 1.00 97.69 146 TYR A O 1
ATOM 1266 N N . LYS A 1 147 ? -3.063 -2.707 10.324 1.00 97.56 147 LYS A N 1
ATOM 1267 C CA . LYS A 1 147 ? -1.992 -2.187 9.465 1.00 97.56 147 LYS A CA 1
ATOM 1268 C C . LYS A 1 147 ? -1.053 -3.295 8.994 1.00 97.56 147 LYS A C 1
ATOM 1270 O O . LYS A 1 147 ? -0.581 -3.233 7.861 1.00 97.56 147 LYS A O 1
ATOM 1275 N N . SER A 1 148 ? -0.783 -4.300 9.829 1.00 97.12 148 SER A N 1
ATOM 1276 C CA . SER A 1 148 ? 0.028 -5.456 9.430 1.00 97.12 148 SER A CA 1
ATOM 1277 C C . SER A 1 148 ? -0.636 -6.274 8.316 1.00 97.12 148 SER A C 1
ATOM 1279 O O . SER A 1 148 ? 0.044 -6.626 7.355 1.00 97.12 148 SER A O 1
ATOM 1281 N N . ILE A 1 149 ? -1.962 -6.455 8.372 1.00 97.12 149 ILE A N 1
ATOM 1282 C CA . ILE A 1 149 ? -2.742 -7.121 7.318 1.00 97.12 149 ILE A CA 1
ATOM 1283 C C . ILE A 1 149 ? -2.654 -6.338 6.006 1.00 97.12 149 ILE A C 1
ATOM 1285 O O . ILE A 1 149 ? -2.410 -6.921 4.953 1.00 97.12 149 ILE A O 1
ATOM 1289 N N . LEU A 1 150 ? -2.809 -5.010 6.056 1.00 95.69 150 LEU A N 1
ATOM 1290 C CA . LEU A 1 150 ? -2.708 -4.176 4.853 1.00 95.69 150 LEU A CA 1
ATOM 1291 C C . LEU A 1 150 ? -1.334 -4.296 4.181 1.00 95.69 150 LEU A C 1
ATOM 1293 O O . LEU A 1 150 ? -1.255 -4.265 2.957 1.00 95.69 150 LEU A O 1
ATOM 1297 N N . LYS A 1 151 ? -0.264 -4.453 4.969 1.00 95.44 151 LYS A N 1
ATOM 1298 C CA . LYS A 1 151 ? 1.112 -4.606 4.473 1.00 95.44 151 LYS A CA 1
ATOM 1299 C C . LYS A 1 151 ? 1.399 -5.979 3.868 1.00 95.44 151 LYS A C 1
ATOM 1301 O O . LYS A 1 151 ? 2.443 -6.136 3.235 1.00 95.44 151 LYS A O 1
ATOM 1306 N N . GLU A 1 152 ? 0.528 -6.973 4.047 1.00 95.50 152 GLU A N 1
ATOM 1307 C CA . GLU A 1 152 ? 0.731 -8.277 3.420 1.00 95.50 152 GLU A CA 1
ATOM 1308 C C . GLU A 1 152 ? 0.788 -8.125 1.898 1.00 95.50 152 GLU A C 1
ATOM 1310 O O . GLU A 1 152 ? -0.070 -7.487 1.286 1.00 95.50 152 GLU A O 1
ATOM 1315 N N . LYS A 1 153 ? 1.820 -8.713 1.277 1.00 92.31 153 LYS A N 1
ATOM 1316 C CA . LYS A 1 153 ? 2.186 -8.453 -0.124 1.00 92.31 153 LYS A CA 1
ATOM 1317 C C . LYS A 1 153 ? 0.999 -8.588 -1.079 1.00 92.31 153 LYS A C 1
ATOM 1319 O O . LYS A 1 153 ? 0.770 -7.694 -1.887 1.00 92.31 153 LYS A O 1
ATOM 1324 N N . ILE A 1 154 ? 0.233 -9.675 -0.967 1.00 93.38 154 ILE A N 1
ATOM 1325 C CA . ILE A 1 154 ? -0.922 -9.930 -1.837 1.00 93.38 154 ILE A CA 1
ATOM 1326 C C . ILE A 1 154 ? -2.014 -8.865 -1.679 1.00 93.38 154 ILE A C 1
ATOM 1328 O O . ILE A 1 154 ? -2.585 -8.426 -2.676 1.00 93.38 154 ILE A O 1
ATOM 1332 N N . ILE A 1 155 ? -2.255 -8.399 -0.451 1.00 94.81 155 ILE A N 1
ATOM 1333 C CA . ILE A 1 155 ? -3.243 -7.363 -0.153 1.00 94.81 155 ILE A CA 1
ATOM 1334 C C . ILE A 1 155 ? -2.769 -6.018 -0.679 1.00 94.81 155 ILE A C 1
ATOM 1336 O O . ILE A 1 155 ? -3.485 -5.396 -1.463 1.00 94.81 155 ILE A O 1
ATOM 1340 N N . ASN A 1 156 ? -1.559 -5.590 -0.311 1.00 93.75 156 ASN A N 1
ATOM 1341 C CA . ASN A 1 156 ? -1.054 -4.284 -0.716 1.00 93.75 156 ASN A CA 1
ATOM 1342 C C . ASN A 1 156 ? -0.988 -4.159 -2.241 1.00 93.75 156 ASN A C 1
ATOM 1344 O O . ASN A 1 156 ? -1.473 -3.181 -2.806 1.00 93.75 156 ASN A O 1
ATOM 1348 N N . GLN A 1 157 ? -0.467 -5.185 -2.922 1.00 92.62 157 GLN A N 1
ATOM 1349 C CA . GLN A 1 157 ? -0.391 -5.194 -4.382 1.00 92.62 157 GLN A CA 1
ATOM 1350 C C . GLN A 1 157 ? -1.779 -5.090 -5.017 1.00 92.62 157 GLN A C 1
ATOM 1352 O O . GLN A 1 157 ? -2.003 -4.252 -5.885 1.00 92.62 157 GLN A O 1
ATOM 1357 N N . LYS A 1 158 ? -2.743 -5.892 -4.556 1.00 92.31 158 LYS A N 1
ATOM 1358 C CA . LYS A 1 158 ? -4.094 -5.895 -5.127 1.00 92.31 158 LYS A CA 1
ATOM 1359 C C . LYS A 1 158 ? -4.887 -4.633 -4.807 1.00 92.31 158 LYS A C 1
ATOM 1361 O O . LYS A 1 158 ? -5.672 -4.214 -5.647 1.00 92.31 158 LYS A O 1
ATOM 1366 N N . ILE A 1 159 ? -4.722 -4.033 -3.631 1.00 90.31 159 ILE A N 1
ATOM 1367 C CA . ILE A 1 159 ? -5.391 -2.769 -3.288 1.00 90.31 159 ILE A CA 1
ATOM 1368 C C . ILE A 1 159 ? -4.743 -1.594 -4.028 1.00 90.31 159 ILE A C 1
ATOM 1370 O O . ILE A 1 159 ? -5.458 -0.684 -4.426 1.00 90.31 159 ILE A O 1
ATOM 1374 N N . THR A 1 160 ? -3.426 -1.623 -4.246 1.00 89.75 160 THR A N 1
ATOM 1375 C CA . THR A 1 160 ? -2.702 -0.583 -4.996 1.00 89.75 160 THR A CA 1
ATOM 1376 C C . THR A 1 160 ? -3.022 -0.617 -6.492 1.00 89.75 160 THR A C 1
ATOM 1378 O O . THR A 1 160 ? -3.068 0.426 -7.136 1.00 89.75 160 THR A O 1
ATOM 1381 N N . SER A 1 161 ? -3.287 -1.798 -7.055 1.00 85.38 161 SER A N 1
ATOM 1382 C CA . SER A 1 161 ? -3.629 -1.961 -8.475 1.00 85.38 161 SER A CA 1
ATOM 1383 C C . SER A 1 161 ? -5.128 -1.859 -8.812 1.00 85.38 161 SER A C 1
ATOM 1385 O O . SER A 1 161 ? -5.457 -1.964 -9.992 1.00 85.38 161 SER A O 1
ATOM 1387 N N . ASN A 1 162 ? -6.023 -1.708 -7.824 1.00 70.50 162 ASN A N 1
ATOM 1388 C CA . ASN A 1 162 ? -7.486 -1.600 -8.008 1.00 70.50 162 ASN A CA 1
ATOM 1389 C C . ASN A 1 162 ? -7.974 -0.156 -7.881 1.00 70.50 162 ASN A C 1
ATOM 1391 O O . ASN A 1 162 ? -8.788 0.252 -8.735 1.00 70.50 162 ASN A O 1
#

Secondary structure (DSSP, 8-state):
-EEEEE--SHHHHHHHHHHHHHHHHHHHTTS--GGGGT-EEETTEEEEEGGGGTSHHHHHHHHHHHHT-HHHHHHHHHHHHHHHHTSGGGHHHHHHHHHHHHHHHHHHHTTT-HHHHHHHHHHHHHHTT--TTT-HHHHHHHHHHHHHHHTSHHHHHHHHT-

Foldseek 3Di:
DKDKDWDPDPVVVVVVVLLVVLQVQCVVVPVDDQVVQVWDDDPTIIMGHPVVVVCSVVSNLVCLLVVQQVLVVLLVLLVVLLVQLVDLVSVVVSLVVNLVSLVVLLVQVVVQDVVLSVQSVVLSVVSVVDDRDDVSVVSVVSSVSNSVSCPDPSNRSSVSVD

pLDDT: mean 90.26, std 7.77, range [60.97, 97.69]

Sequence (162 aa):
MKLRVYLSDWFFNMGMVGFKRILEHAETYGSLNLFDYGFKAVDNYIEFEADLLREFHNYYFDYFLDRYDMAKLQGSQLDRYYNRCKNKDNYTENFEDIKDTIKRNNDKIKKIDEEIFKRADEIYKRLDSIKKEENLEELGELVESYKSILKEKIINQKITSN

Radius of gyration: 21.98 Å; chains: 1; bounding box: 43×34×60 Å